Protein AF-A0A0N4YZT7-F1 (afdb_monomer_lite)

Foldseek 3Di:
DQCVLVVLVVVVVVVPVPDAAEAEAEELQDDPDQCQVNLVSCVVVRYQYHYDHDDDDHDPVSRCSSRVDPD

pLDDT: mean 87.0, std 9.65, range [52.34, 94.81]

Sequence (71 aa):
MLRALDVFKKAKRNDEHGVSQVAVVVTDGHSHDDPIPAAEALRAAGVTILTLGIGEHINRDEIVKISGKDE

Secondary structure (DSSP, 8-state):
-TTHHHHHHHHHTT--TTPPEEEEEEE-S--SS--HHHHHHHHHTTEEEEEEE-SSS--HHHHHHHHT---

InterPro domains:
  IPR002035 von Willebrand factor, type A [PF00092] (4-69)
  IPR002035 von Willebrand factor, type A [PS50234] (1-71)
  IPR036465 von Willebrand factor A-like domain superfamily [G3DSA:3.40.50.410] (1-71)
  IPR036465 von Willebrand factor A-like domain superfamily [SSF53300] (3-71)
  IPR050525 Extracellular Matrix Assembly and Organization [PTHR24020] (6-68)

Organism: Nippostrongylus brasiliensis (NCBI:txid27835)

Radius of gyration: 12.75 Å; chains: 1; bounding box: 32×24×31 Å

Structure (mmCIF, N/CA/C/O backbone):
data_AF-A0A0N4YZT7-F1
#
_entry.id   AF-A0A0N4YZT7-F1
#
loop_
_atom_site.group_PDB
_atom_site.id
_atom_site.type_symbol
_atom_site.label_atom_id
_atom_site.label_alt_id
_atom_site.label_comp_id
_atom_site.label_asym_id
_atom_site.label_entity_id
_atom_site.label_seq_id
_atom_site.pdbx_PDB_ins_code
_atom_site.Cartn_x
_atom_site.Cartn_y
_atom_site.Cartn_z
_atom_site.occupancy
_atom_site.B_iso_or_equiv
_atom_site.auth_seq_id
_atom_site.auth_comp_id
_atom_site.auth_asym_id
_atom_site.auth_atom_id
_atom_site.pdbx_PDB_model_num
ATOM 1 N N . MET A 1 1 ? 2.832 -7.579 -0.940 1.00 71.75 1 MET A N 1
ATOM 2 C CA . MET A 1 1 ? 1.956 -6.617 -0.216 1.00 71.75 1 MET A CA 1
ATOM 3 C C . MET A 1 1 ? 0.666 -7.239 0.354 1.00 71.75 1 MET A C 1
ATOM 5 O O . MET A 1 1 ? 0.220 -6.797 1.406 1.00 71.75 1 MET A O 1
ATOM 9 N N . LEU A 1 2 ? 0.089 -8.288 -0.259 1.00 72.88 2 LEU A N 1
ATOM 10 C CA . LEU A 1 2 ? -1.218 -8.867 0.129 1.00 72.88 2 LEU A CA 1
ATOM 11 C C . LEU A 1 2 ? -1.420 -9.167 1.629 1.00 72.88 2 LEU A C 1
ATOM 13 O O . LEU A 1 2 ? -2.504 -8.948 2.159 1.00 72.88 2 LEU A O 1
ATOM 17 N N . ARG A 1 3 ? -0.381 -9.636 2.333 1.00 84.62 3 ARG A N 1
ATOM 18 C CA . ARG A 1 3 ? -0.476 -9.983 3.765 1.00 84.62 3 ARG A CA 1
ATOM 19 C C . ARG A 1 3 ? -0.680 -8.784 4.690 1.00 84.62 3 ARG A C 1
ATOM 21 O O . ARG A 1 3 ? -1.107 -8.966 5.825 1.00 84.62 3 ARG A O 1
ATOM 28 N N . ALA A 1 4 ? -0.390 -7.569 4.226 1.00 83.88 4 ALA A N 1
ATOM 29 C CA . ALA A 1 4 ? -0.595 -6.366 5.022 1.00 83.88 4 ALA A CA 1
ATOM 30 C C . ALA A 1 4 ? -2.074 -6.197 5.396 1.00 83.88 4 ALA A C 1
ATOM 32 O O . ALA A 1 4 ? -2.382 -5.821 6.524 1.00 83.88 4 ALA A O 1
ATOM 33 N N . LEU A 1 5 ? -2.995 -6.555 4.495 1.00 86.00 5 LEU A N 1
ATOM 34 C CA . LEU A 1 5 ? -4.427 -6.405 4.737 1.00 86.00 5 LEU A CA 1
ATOM 35 C C . LEU A 1 5 ? -4.897 -7.190 5.971 1.00 86.00 5 LEU A C 1
ATOM 37 O O . LEU A 1 5 ? -5.725 -6.691 6.729 1.00 86.00 5 LEU A O 1
ATOM 41 N N . ASP A 1 6 ? -4.349 -8.380 6.212 1.00 89.25 6 ASP A N 1
ATOM 42 C CA . ASP A 1 6 ? -4.707 -9.194 7.379 1.00 89.25 6 ASP A CA 1
ATOM 43 C C . ASP A 1 6 ? -4.223 -8.563 8.690 1.00 89.25 6 ASP A C 1
ATOM 45 O O . ASP A 1 6 ? -4.921 -8.625 9.706 1.00 89.25 6 ASP A O 1
ATOM 49 N N . VAL A 1 7 ? -3.067 -7.893 8.660 1.00 88.62 7 VAL A N 1
ATOM 50 C CA . VAL A 1 7 ? -2.530 -7.142 9.803 1.00 88.62 7 VAL A CA 1
ATOM 51 C C . VAL A 1 7 ? -3.459 -5.978 10.152 1.00 88.62 7 VAL A C 1
ATOM 53 O O . VAL A 1 7 ? -3.902 -5.872 11.296 1.00 88.62 7 VAL A O 1
ATOM 56 N N . PHE A 1 8 ?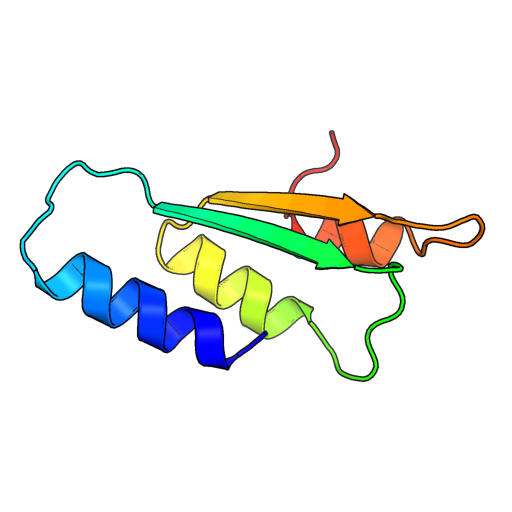 -3.831 -5.165 9.159 1.00 88.06 8 PHE A N 1
ATOM 57 C CA . PHE A 1 8 ? -4.727 -4.017 9.349 1.00 88.06 8 PHE A CA 1
ATOM 58 C C . PHE A 1 8 ? -6.150 -4.444 9.749 1.00 88.06 8 PHE A C 1
ATOM 60 O O . PHE A 1 8 ? -6.767 -3.836 10.623 1.00 88.06 8 PHE A O 1
ATOM 67 N N . LYS A 1 9 ? -6.667 -5.549 9.193 1.00 86.00 9 LYS A N 1
ATOM 68 C CA . LYS A 1 9 ? -7.952 -6.131 9.618 1.00 86.00 9 LYS A CA 1
ATOM 69 C C . LYS A 1 9 ? -7.925 -6.580 11.076 1.00 86.00 9 LYS A C 1
ATOM 71 O O . LYS A 1 9 ? -8.906 -6.381 11.788 1.00 86.00 9 LYS A O 1
ATOM 76 N N . LYS A 1 10 ? -6.829 -7.194 11.532 1.00 85.00 10 LYS A N 1
ATOM 77 C CA . LYS A 1 10 ? -6.682 -7.616 12.929 1.00 85.00 10 LYS A CA 1
ATOM 78 C C . LYS A 1 10 ? -6.598 -6.415 13.872 1.00 85.00 10 LYS A C 1
ATOM 80 O O . LYS A 1 10 ? -7.254 -6.448 14.907 1.00 85.00 10 LYS A O 1
ATOM 85 N N . ALA A 1 11 ? -5.858 -5.369 13.500 1.00 81.75 11 ALA A N 1
ATOM 86 C CA . ALA A 1 11 ? -5.757 -4.137 14.284 1.00 81.75 11 ALA A CA 1
ATOM 87 C C . ALA A 1 11 ? -7.132 -3.468 14.467 1.00 81.75 11 ALA A C 1
ATOM 89 O O . ALA A 1 11 ? -7.564 -3.233 15.591 1.00 81.75 11 ALA A O 1
ATOM 90 N N . LYS A 1 12 ? -7.899 -3.310 13.379 1.00 78.44 12 LYS A N 1
ATOM 91 C CA . LYS A 1 12 ? -9.239 -2.693 13.405 1.00 78.44 12 LYS A CA 1
ATOM 92 C C . LYS A 1 12 ? -10.270 -3.450 14.259 1.00 78.44 12 LYS A C 1
ATOM 94 O O . LYS A 1 12 ? -11.236 -2.852 14.720 1.00 78.44 12 LYS A O 1
ATOM 99 N N . ARG A 1 13 ? -10.089 -4.759 14.479 1.00 68.81 13 ARG A N 1
ATOM 100 C CA . ARG A 1 13 ? -10.984 -5.583 15.316 1.00 68.81 13 ARG A CA 1
ATOM 101 C C . ARG A 1 13 ? -10.819 -5.352 16.820 1.00 68.81 13 ARG A C 1
ATOM 103 O O . ARG A 1 13 ? -11.713 -5.748 17.558 1.00 68.81 13 ARG A O 1
ATOM 110 N N . ASN A 1 14 ? -9.732 -4.726 17.269 1.00 68.75 14 ASN A N 1
ATOM 111 C CA . ASN A 1 14 ? -9.478 -4.463 18.691 1.00 68.75 14 ASN A CA 1
ATOM 112 C C . ASN A 1 14 ? -10.159 -3.176 19.209 1.00 68.75 14 ASN A C 1
ATOM 114 O O . ASN A 1 14 ? -9.716 -2.607 20.199 1.00 68.75 14 ASN A O 1
ATOM 118 N N . ASP A 1 15 ? -11.238 -2.739 18.552 1.00 60.62 15 ASP A N 1
ATOM 119 C CA . ASP A 1 15 ? -12.104 -1.618 18.952 1.00 60.62 15 ASP A CA 1
ATOM 120 C C . ASP A 1 15 ? -11.422 -0.237 19.038 1.00 60.62 15 ASP A C 1
ATOM 122 O O . ASP A 1 15 ? -11.913 0.688 19.678 1.00 60.62 15 ASP A O 1
ATOM 126 N N . GLU A 1 16 ? -10.322 -0.050 18.304 1.00 64.56 16 GLU A N 1
ATOM 127 C CA . GLU A 1 16 ? -9.602 1.226 18.167 1.00 64.56 16 GLU A CA 1
ATOM 128 C C . GLU A 1 16 ? -10.342 2.212 17.237 1.00 64.56 16 GLU A C 1
ATOM 130 O O . GLU A 1 16 ? -9.793 2.739 16.264 1.00 64.56 16 GLU A O 1
ATOM 135 N N . HIS A 1 17 ? -11.631 2.438 17.499 1.00 62.94 17 HIS A N 1
ATOM 136 C CA . HIS A 1 17 ? -12.454 3.377 16.744 1.00 62.94 17 HIS A CA 1
ATOM 137 C C . HIS A 1 17 ? -11.859 4.784 16.885 1.00 62.94 17 HIS A C 1
ATOM 139 O O . HIS A 1 17 ? -11.897 5.386 17.954 1.00 62.94 17 HIS A O 1
ATOM 145 N N . GLY A 1 18 ? -11.278 5.291 15.795 1.00 73.44 18 GLY A N 1
ATOM 146 C CA . GLY A 1 18 ? -10.640 6.610 15.742 1.00 73.44 18 GLY A CA 1
ATOM 147 C C . GLY A 1 18 ? -9.117 6.599 15.578 1.00 73.44 18 GLY A C 1
ATOM 148 O O . GLY A 1 18 ? -8.538 7.671 15.420 1.00 73.44 18 GLY A O 1
ATOM 149 N N . VAL A 1 19 ? -8.456 5.435 15.559 1.00 84.25 19 VAL A N 1
ATOM 150 C CA . VAL A 1 19 ? -7.012 5.364 15.275 1.00 84.25 19 VAL A CA 1
ATOM 151 C C . VAL A 1 19 ? -6.764 5.320 13.767 1.00 84.25 19 VAL A C 1
ATOM 153 O O . VAL A 1 19 ? -7.164 4.381 13.076 1.00 84.25 19 VAL A O 1
ATOM 156 N N . SER A 1 20 ? -6.061 6.329 13.251 1.00 88.50 20 SER A N 1
ATOM 157 C CA . SER A 1 20 ? -5.611 6.363 11.857 1.00 88.50 20 SER A CA 1
ATOM 158 C C . SER A 1 20 ? -4.646 5.216 11.564 1.00 88.50 20 SER A C 1
ATOM 160 O O . SER A 1 20 ? -3.623 5.060 12.229 1.00 88.50 20 SER A O 1
ATOM 162 N N . GLN A 1 21 ? -4.948 4.426 10.536 1.00 90.94 21 GLN A N 1
ATOM 163 C CA . GLN A 1 21 ? -4.093 3.334 10.078 1.00 90.94 21 GLN A CA 1
ATOM 164 C C . GLN A 1 21 ? -3.170 3.851 8.967 1.00 90.94 21 GLN A C 1
ATOM 166 O O . GLN A 1 21 ? -3.646 4.372 7.957 1.00 90.94 21 GLN A O 1
ATOM 171 N N . VAL A 1 22 ? -1.856 3.694 9.137 1.00 92.88 22 VAL A N 1
ATOM 172 C CA . VAL A 1 22 ? -0.853 4.133 8.155 1.00 92.88 22 VAL A CA 1
ATOM 173 C C . VAL A 1 22 ? 0.064 2.965 7.800 1.00 92.88 22 VAL A C 1
ATOM 175 O O . VAL A 1 22 ? 0.631 2.327 8.685 1.00 92.88 22 VAL A O 1
ATOM 178 N N . ALA A 1 23 ? 0.220 2.687 6.508 1.00 94.06 23 ALA A N 1
ATOM 179 C CA . ALA A 1 23 ? 1.186 1.740 5.970 1.00 94.06 23 ALA A CA 1
ATOM 180 C C . ALA A 1 23 ? 2.364 2.503 5.360 1.00 94.06 23 ALA A C 1
ATOM 182 O O . ALA A 1 23 ? 2.178 3.287 4.433 1.00 94.06 23 ALA A O 1
ATOM 183 N N . VAL A 1 24 ? 3.577 2.250 5.853 1.00 94.75 24 VAL A N 1
ATOM 184 C CA . VAL A 1 24 ? 4.807 2.766 5.243 1.00 94.75 24 VAL A CA 1
ATOM 185 C C . VAL A 1 24 ? 5.421 1.665 4.386 1.00 94.75 24 VAL A C 1
ATOM 187 O O . VAL A 1 24 ? 5.753 0.592 4.886 1.00 94.75 24 VAL A O 1
ATOM 190 N N . VAL A 1 25 ? 5.546 1.922 3.090 1.00 93.38 25 VAL A N 1
ATOM 191 C CA . VAL A 1 25 ? 6.116 1.010 2.099 1.00 93.38 25 VAL A CA 1
ATOM 192 C C . VAL A 1 25 ? 7.503 1.510 1.739 1.00 93.38 25 VAL A C 1
ATOM 194 O O . VAL A 1 25 ? 7.659 2.639 1.291 1.00 93.38 25 VAL A O 1
ATOM 197 N N . VAL A 1 26 ? 8.509 0.662 1.912 1.00 93.81 26 VAL A N 1
ATOM 198 C CA . VAL A 1 26 ? 9.884 0.941 1.496 1.00 93.81 26 VAL A CA 1
ATOM 199 C C . VAL A 1 26 ? 10.220 -0.015 0.361 1.00 93.81 26 VAL A C 1
ATOM 201 O O . VAL A 1 26 ? 10.063 -1.225 0.517 1.00 93.81 26 VAL A O 1
ATOM 204 N N . THR A 1 27 ? 10.616 0.518 -0.789 1.00 92.62 27 THR A N 1
ATOM 205 C CA . THR A 1 27 ? 10.812 -0.259 -2.021 1.00 92.62 27 THR A CA 1
ATOM 206 C C . THR A 1 27 ? 11.898 0.370 -2.890 1.00 92.62 27 THR A C 1
ATOM 208 O O . THR A 1 27 ? 12.168 1.561 -2.778 1.00 92.62 27 THR A O 1
ATOM 211 N N . ASP A 1 28 ? 12.519 -0.414 -3.764 1.00 91.50 28 ASP A N 1
ATOM 212 C CA . ASP A 1 28 ? 13.360 0.065 -4.867 1.00 91.50 28 ASP A CA 1
ATOM 213 C C . ASP A 1 28 ? 12.541 0.517 -6.092 1.00 91.50 28 ASP A C 1
ATOM 215 O O . ASP A 1 28 ? 13.091 1.021 -7.070 1.00 91.50 28 ASP A O 1
ATOM 219 N N . GLY A 1 29 ? 11.216 0.372 -6.029 1.00 90.88 29 GLY A N 1
ATOM 220 C CA . GLY A 1 29 ? 10.285 0.717 -7.092 1.00 90.88 29 GLY A CA 1
ATOM 221 C C . GLY A 1 29 ? 10.140 -0.362 -8.162 1.00 90.88 29 GLY A C 1
ATOM 222 O O . GLY A 1 29 ? 9.500 -0.082 -9.158 1.00 90.88 29 GLY A O 1
ATOM 223 N N . HIS A 1 30 ? 10.707 -1.561 -8.008 1.00 91.25 30 HIS A N 1
ATOM 224 C CA . HIS A 1 30 ? 10.540 -2.639 -8.992 1.00 91.25 30 HIS A CA 1
ATOM 225 C C . HIS A 1 30 ? 9.895 -3.861 -8.353 1.00 91.25 30 HIS A C 1
ATOM 227 O O . HIS A 1 30 ? 10.557 -4.810 -7.920 1.00 91.25 30 HIS A O 1
ATOM 233 N N . SER A 1 31 ? 8.567 -3.846 -8.289 1.00 90.06 31 SER A N 1
ATOM 234 C CA . SER A 1 31 ? 7.802 -5.008 -7.858 1.00 90.06 31 SER A CA 1
ATOM 235 C C . SER A 1 31 ? 8.018 -6.208 -8.787 1.00 90.06 31 SER A C 1
ATOM 237 O O . SER A 1 31 ? 8.178 -6.091 -10.001 1.00 90.06 31 SER A O 1
ATOM 239 N N . HIS A 1 32 ? 8.044 -7.400 -8.190 1.00 90.19 32 HIS A N 1
ATOM 240 C CA . HIS A 1 32 ? 8.110 -8.663 -8.935 1.00 90.19 32 HIS A CA 1
ATOM 241 C C . HIS A 1 32 ? 6.711 -9.184 -9.309 1.00 90.19 32 HIS A C 1
ATOM 243 O O . HIS A 1 32 ? 6.575 -10.032 -10.190 1.00 90.19 32 HIS A O 1
ATOM 249 N N . ASP A 1 33 ? 5.683 -8.710 -8.608 1.00 89.88 33 ASP A N 1
ATOM 250 C CA . ASP A 1 33 ? 4.264 -8.996 -8.788 1.00 89.88 33 ASP A CA 1
ATOM 251 C C . ASP A 1 33 ? 3.486 -7.685 -8.941 1.00 89.88 33 ASP A C 1
ATOM 253 O O . ASP A 1 33 ? 4.032 -6.626 -8.682 1.00 89.88 33 ASP A O 1
ATOM 257 N N . ASP A 1 34 ? 2.214 -7.731 -9.342 1.00 91.00 34 ASP A N 1
ATOM 258 C CA . ASP A 1 34 ? 1.397 -6.514 -9.417 1.00 91.00 34 ASP 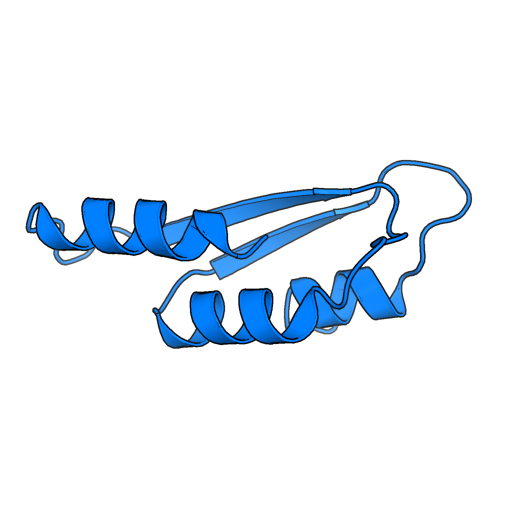A CA 1
ATOM 259 C C . ASP A 1 34 ? 1.032 -6.017 -8.000 1.00 91.00 34 ASP A C 1
ATOM 261 O O . ASP A 1 34 ? 0.256 -6.680 -7.294 1.00 91.00 34 ASP A O 1
ATOM 265 N N . PRO A 1 35 ? 1.551 -4.858 -7.549 1.00 91.69 35 PRO A N 1
ATOM 266 C CA . PRO A 1 35 ? 1.295 -4.371 -6.204 1.00 91.69 35 PRO A CA 1
ATOM 267 C C . PRO A 1 35 ? -0.043 -3.619 -6.105 1.00 91.69 35 PRO A C 1
ATOM 269 O O . PRO A 1 35 ? -0.528 -3.372 -4.994 1.00 91.69 35 PRO A O 1
ATOM 272 N N . ILE A 1 36 ? -0.664 -3.264 -7.237 1.00 92.88 36 ILE A N 1
ATOM 273 C CA . ILE A 1 36 ? -1.815 -2.356 -7.293 1.00 92.88 36 ILE A CA 1
ATOM 274 C C . ILE A 1 36 ? -3.062 -2.929 -6.612 1.00 92.88 36 ILE A C 1
ATOM 276 O O . ILE A 1 36 ? -3.622 -2.225 -5.765 1.00 92.88 36 ILE A O 1
ATOM 280 N N . PRO A 1 37 ? -3.465 -4.198 -6.833 1.00 94.25 37 PRO A N 1
ATOM 281 C CA . PRO A 1 37 ? -4.647 -4.758 -6.177 1.00 94.25 37 PRO A CA 1
ATOM 282 C C . PRO A 1 37 ? -4.547 -4.738 -4.646 1.00 94.25 37 PRO A C 1
ATOM 284 O O . PRO A 1 37 ? -5.531 -4.523 -3.937 1.00 94.25 37 PRO A O 1
ATOM 287 N N . ALA A 1 38 ? -3.341 -4.940 -4.108 1.00 92.50 38 ALA A N 1
ATOM 288 C CA . ALA A 1 38 ? -3.111 -4.899 -2.669 1.00 92.50 38 ALA A CA 1
ATOM 289 C C . ALA A 1 38 ? -3.158 -3.467 -2.117 1.00 92.50 38 ALA A C 1
ATOM 291 O O . ALA A 1 38 ? -3.737 -3.243 -1.051 1.00 92.50 38 ALA A O 1
ATOM 292 N N . ALA A 1 39 ? -2.577 -2.505 -2.837 1.00 94.31 39 ALA A N 1
ATOM 293 C CA . ALA A 1 39 ? -2.625 -1.095 -2.472 1.00 94.31 39 ALA A CA 1
ATOM 294 C C . ALA A 1 39 ? -4.067 -0.561 -2.479 1.00 94.31 39 ALA A C 1
ATOM 296 O O . ALA A 1 39 ? -4.492 0.100 -1.531 1.00 94.31 39 ALA A O 1
ATOM 297 N N . GLU A 1 40 ? -4.854 -0.914 -3.497 1.00 94.50 40 GLU A N 1
ATOM 298 C CA . GLU A 1 40 ? -6.278 -0.583 -3.573 1.00 94.50 40 GLU A CA 1
ATOM 299 C C . GLU A 1 40 ? -7.069 -1.171 -2.406 1.00 94.50 40 GLU A C 1
ATOM 301 O O . GLU A 1 40 ? -7.834 -0.452 -1.762 1.00 94.50 40 GLU A O 1
ATOM 306 N N . ALA A 1 41 ? -6.846 -2.446 -2.073 1.00 93.56 41 ALA A N 1
ATOM 307 C CA . ALA A 1 41 ? -7.525 -3.092 -0.954 1.00 93.56 41 ALA A CA 1
ATOM 308 C C . ALA A 1 41 ? -7.210 -2.426 0.399 1.00 93.56 41 ALA A C 1
ATOM 310 O O . ALA A 1 41 ? -8.095 -2.295 1.247 1.00 93.56 41 ALA A O 1
ATOM 311 N N . LEU A 1 42 ? -5.967 -1.983 0.608 1.00 93.19 42 LEU A N 1
ATOM 312 C CA . LEU A 1 42 ? -5.566 -1.247 1.811 1.00 93.19 42 LEU A CA 1
ATOM 313 C C . LEU A 1 42 ? -6.219 0.139 1.877 1.00 93.19 42 LEU A C 1
ATOM 315 O O . LEU A 1 42 ? -6.787 0.494 2.911 1.00 93.19 42 LEU A O 1
ATOM 319 N N . ARG A 1 43 ? -6.213 0.895 0.772 1.00 92.38 43 ARG A N 1
ATOM 320 C CA . ARG A 1 43 ? -6.883 2.204 0.701 1.00 92.38 43 ARG A CA 1
ATOM 321 C C . ARG A 1 43 ? -8.388 2.078 0.931 1.00 92.38 43 ARG A C 1
ATOM 323 O O . ARG A 1 43 ? -8.946 2.821 1.733 1.00 92.38 43 ARG A O 1
ATOM 330 N N . ALA A 1 44 ? -9.032 1.084 0.318 1.00 92.00 44 ALA A N 1
ATOM 331 C CA . ALA A 1 44 ? -10.448 0.783 0.533 1.00 92.00 44 ALA A CA 1
ATOM 332 C C . ALA A 1 44 ? -10.763 0.399 1.993 1.00 92.00 44 ALA A C 1
ATOM 334 O O . ALA A 1 44 ? -11.869 0.640 2.474 1.00 92.00 44 ALA A O 1
ATOM 335 N N . ALA A 1 45 ? -9.793 -0.154 2.730 1.00 90.12 45 ALA A N 1
ATOM 336 C CA . ALA A 1 45 ? -9.929 -0.442 4.158 1.00 90.12 45 ALA A CA 1
ATOM 337 C C . ALA A 1 45 ? -9.770 0.801 5.065 1.00 90.12 45 ALA A C 1
ATOM 339 O O . ALA A 1 45 ? -9.991 0.698 6.281 1.00 90.12 45 ALA A O 1
ATOM 340 N N . GLY A 1 46 ? -9.431 1.961 4.488 1.00 90.06 46 GLY A N 1
ATOM 341 C CA . GLY A 1 46 ? -9.178 3.221 5.191 1.00 90.06 46 GLY A CA 1
ATOM 342 C C . GLY A 1 46 ? -7.730 3.393 5.657 1.00 90.06 46 GLY A C 1
ATOM 343 O O . GLY A 1 46 ? -7.487 4.155 6.589 1.00 90.06 46 GLY A O 1
ATOM 344 N N . VAL A 1 47 ? -6.780 2.663 5.063 1.00 92.19 47 VAL A N 1
ATOM 345 C CA . VAL A 1 47 ? -5.350 2.770 5.385 1.00 92.19 47 VAL A CA 1
ATOM 346 C C .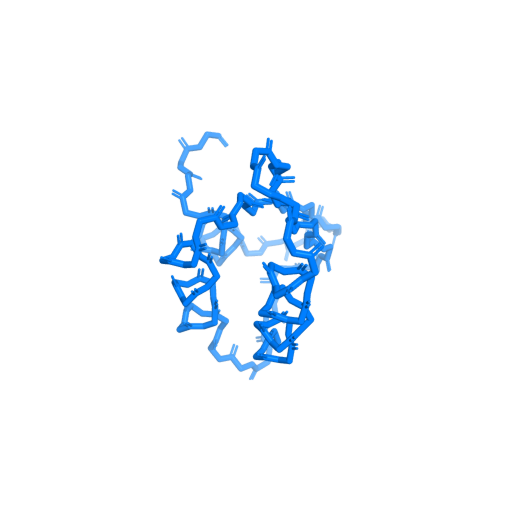 VAL A 1 47 ? -4.692 3.816 4.486 1.00 92.19 47 VAL A C 1
ATOM 348 O O . VAL A 1 47 ? -4.767 3.722 3.261 1.00 92.19 47 VAL A O 1
ATOM 351 N N . THR A 1 48 ? -3.995 4.781 5.086 1.00 93.31 48 THR A N 1
ATOM 352 C CA . THR A 1 48 ? -3.135 5.725 4.358 1.00 93.31 48 THR A CA 1
ATOM 353 C C . THR A 1 48 ? -1.822 5.041 4.004 1.00 93.31 48 THR A C 1
ATOM 355 O O . THR A 1 48 ? -1.166 4.490 4.885 1.00 93.31 48 THR A O 1
ATOM 358 N N . ILE A 1 49 ? -1.407 5.089 2.740 1.00 94.81 49 ILE A N 1
ATOM 359 C CA . ILE A 1 49 ? -0.149 4.484 2.288 1.00 94.81 49 ILE A CA 1
ATOM 360 C C . ILE A 1 49 ? 0.872 5.590 2.024 1.00 94.81 49 ILE A C 1
ATOM 362 O O . ILE A 1 49 ? 0.598 6.523 1.275 1.00 94.81 49 ILE A O 1
ATOM 366 N N . LEU A 1 50 ? 2.050 5.476 2.634 1.00 94.69 50 LEU A N 1
ATOM 367 C CA . LEU A 1 50 ? 3.210 6.331 2.392 1.00 94.69 50 LEU A CA 1
ATOM 368 C C . LEU A 1 50 ? 4.321 5.477 1.789 1.00 94.69 50 LEU A C 1
ATOM 370 O O . LEU A 1 50 ? 4.688 4.458 2.368 1.00 94.69 50 LEU A O 1
ATOM 374 N N . THR A 1 51 ? 4.872 5.878 0.651 1.00 93.62 51 THR A N 1
ATOM 375 C CA . THR A 1 51 ? 5.936 5.137 -0.039 1.00 93.62 51 THR A CA 1
ATOM 376 C C . THR A 1 51 ? 7.264 5.876 0.008 1.00 93.62 51 THR A C 1
ATOM 378 O O . THR A 1 51 ? 7.332 7.066 -0.288 1.00 93.62 51 THR A O 1
ATOM 381 N N . LEU A 1 52 ? 8.332 5.144 0.315 1.00 92.50 52 LEU A N 1
ATOM 382 C CA . LEU A 1 52 ? 9.716 5.584 0.220 1.00 92.50 52 LEU A CA 1
ATOM 383 C C . LEU A 1 52 ? 10.425 4.726 -0.832 1.00 92.50 52 LEU A C 1
ATOM 385 O O . LEU A 1 52 ? 10.680 3.541 -0.608 1.00 92.50 52 LEU A O 1
ATOM 389 N N . GLY A 1 53 ? 10.730 5.340 -1.976 1.00 92.31 53 GLY A N 1
ATOM 390 C CA . GLY A 1 53 ? 11.587 4.756 -3.006 1.00 92.31 53 GLY A CA 1
ATOM 391 C C . GLY A 1 53 ? 13.064 4.897 -2.632 1.00 92.31 53 GLY A C 1
ATOM 392 O O . GLY A 1 53 ? 13.499 6.001 -2.309 1.00 92.31 53 GLY A O 1
ATOM 393 N N . ILE A 1 54 ? 13.836 3.811 -2.682 1.00 93.06 54 ILE A N 1
ATOM 394 C CA . ILE A 1 54 ? 15.271 3.794 -2.364 1.00 93.06 54 ILE A CA 1
ATOM 395 C C . ILE A 1 54 ? 16.071 3.316 -3.575 1.00 93.06 54 ILE A C 1
ATOM 397 O O . ILE A 1 54 ? 15.830 2.232 -4.092 1.00 93.06 54 ILE A O 1
ATOM 401 N N . GLY A 1 55 ? 17.081 4.090 -3.974 1.00 91.25 55 GLY A N 1
ATOM 402 C CA . GLY A 1 55 ? 18.008 3.740 -5.053 1.00 91.25 55 GLY A CA 1
ATOM 403 C C . GLY A 1 55 ? 17.996 4.745 -6.203 1.00 91.25 55 GLY A C 1
ATOM 404 O O . GLY A 1 55 ? 17.239 5.714 -6.197 1.00 91.25 55 GLY A O 1
ATOM 405 N N . GLU A 1 56 ? 18.868 4.524 -7.186 1.00 86.00 56 GLU A N 1
ATOM 406 C CA . GLU A 1 56 ? 19.079 5.462 -8.302 1.00 86.00 56 GLU A CA 1
ATOM 407 C C . GLU A 1 56 ? 18.072 5.282 -9.448 1.00 86.00 56 GLU A C 1
ATOM 409 O O . GLU A 1 56 ? 17.786 6.227 -10.183 1.00 86.00 56 GLU A O 1
ATOM 414 N N . HIS A 1 57 ? 17.496 4.087 -9.591 1.00 88.19 57 HIS A N 1
ATOM 415 C CA . HIS A 1 57 ? 16.632 3.724 -10.716 1.00 88.19 57 HIS A CA 1
ATOM 416 C C . HIS A 1 57 ? 15.243 3.299 -10.254 1.00 88.19 57 HIS A C 1
ATOM 418 O O . HIS A 1 57 ? 14.816 2.188 -10.533 1.00 88.19 57 HIS A O 1
ATOM 424 N N . ILE A 1 58 ? 14.528 4.173 -9.551 1.00 91.94 58 ILE A N 1
ATOM 425 C CA . ILE A 1 58 ? 13.166 3.877 -9.090 1.00 91.94 58 ILE A CA 1
ATOM 426 C C . ILE A 1 58 ? 12.139 3.966 -10.232 1.00 91.94 58 ILE A C 1
ATOM 428 O O . ILE A 1 58 ? 12.179 4.895 -11.043 1.00 91.94 58 ILE A O 1
ATOM 432 N N . ASN A 1 59 ? 11.163 3.053 -10.265 1.00 91.69 59 ASN A N 1
ATOM 433 C CA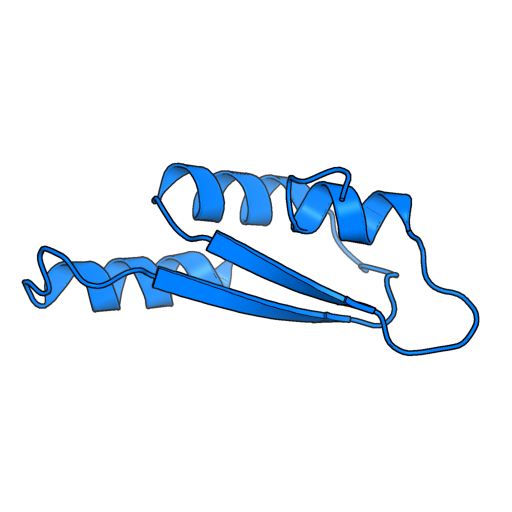 . ASN A 1 59 ? 9.969 3.224 -11.095 1.00 91.69 59 ASN A CA 1
ATOM 434 C C . ASN A 1 59 ? 8.974 4.145 -10.373 1.00 91.69 59 ASN A C 1
ATOM 436 O O . ASN A 1 59 ? 8.240 3.727 -9.473 1.00 91.69 59 ASN A O 1
ATOM 440 N N . ARG A 1 60 ? 8.962 5.427 -10.749 1.00 89.94 60 ARG A N 1
ATOM 441 C CA . ARG A 1 60 ? 8.057 6.411 -10.137 1.00 89.94 60 ARG A CA 1
ATOM 442 C C . ARG A 1 60 ? 6.588 6.054 -10.332 1.00 89.94 60 ARG A C 1
ATOM 444 O O . ARG A 1 60 ? 5.824 6.200 -9.384 1.00 89.94 60 ARG A O 1
ATOM 451 N N . ASP A 1 61 ? 6.212 5.555 -11.505 1.00 92.25 61 ASP A N 1
ATOM 452 C CA . ASP A 1 61 ? 4.815 5.237 -11.806 1.00 92.25 61 ASP A CA 1
ATOM 453 C C . ASP A 1 61 ? 4.282 4.149 -10.874 1.00 92.25 61 ASP A C 1
ATOM 455 O O . ASP A 1 61 ? 3.148 4.224 -10.407 1.00 92.25 61 ASP A O 1
ATOM 459 N N . GLU A 1 62 ? 5.096 3.138 -10.579 1.00 91.19 62 GLU A N 1
ATOM 460 C CA . GLU A 1 62 ? 4.711 2.078 -9.651 1.00 91.19 62 GLU A CA 1
ATOM 461 C C . GLU A 1 62 ? 4.547 2.616 -8.227 1.00 91.19 62 GLU A C 1
ATOM 463 O O . GLU A 1 62 ? 3.513 2.403 -7.594 1.00 91.19 62 GLU A O 1
ATOM 468 N N . ILE A 1 63 ? 5.531 3.381 -7.749 1.00 92.94 63 ILE A N 1
ATOM 469 C CA . ILE A 1 63 ? 5.517 3.984 -6.411 1.00 92.94 63 ILE A CA 1
ATOM 470 C C . ILE A 1 63 ? 4.276 4.865 -6.214 1.00 92.94 63 ILE A C 1
ATOM 472 O O . ILE A 1 63 ? 3.584 4.748 -5.201 1.00 92.94 63 ILE A O 1
ATOM 476 N N . VAL A 1 64 ? 3.967 5.709 -7.197 1.00 92.81 64 VAL A N 1
ATOM 477 C CA . VAL A 1 64 ? 2.807 6.611 -7.183 1.00 92.81 64 VAL A CA 1
ATOM 478 C C . VAL A 1 64 ? 1.490 5.832 -7.193 1.00 92.81 64 VAL A C 1
ATOM 480 O O . VAL A 1 64 ? 0.568 6.133 -6.435 1.00 92.81 64 VAL A O 1
ATOM 483 N N . LYS A 1 65 ? 1.388 4.763 -7.986 1.00 93.12 65 LYS A N 1
ATOM 484 C CA . LYS A 1 65 ? 0.181 3.923 -7.995 1.00 93.12 65 LYS A CA 1
ATOM 485 C C . LYS A 1 65 ? -0.002 3.149 -6.680 1.00 93.12 65 LYS A C 1
ATOM 487 O O . LYS A 1 65 ? -1.140 2.943 -6.236 1.00 93.12 65 LYS A O 1
ATOM 492 N N . ILE A 1 66 ? 1.092 2.763 -6.016 1.00 93.06 66 ILE A N 1
ATOM 493 C CA . ILE A 1 66 ? 1.060 2.152 -4.679 1.00 93.06 66 ILE A CA 1
ATOM 494 C C . ILE A 1 66 ? 0.580 3.164 -3.628 1.00 93.06 66 ILE A C 1
ATOM 496 O O . ILE A 1 66 ? -0.301 2.833 -2.832 1.00 93.06 66 ILE A O 1
ATOM 500 N N . SER A 1 67 ? 1.098 4.397 -3.619 1.00 92.38 67 SER A N 1
ATOM 501 C CA . SER A 1 67 ? 0.647 5.431 -2.672 1.00 92.38 67 SER A CA 1
ATOM 502 C C . SER A 1 67 ? -0.800 5.861 -2.933 1.00 92.38 67 SER A C 1
ATOM 504 O O . SER A 1 67 ? -1.559 6.110 -1.996 1.00 92.38 67 SER A O 1
ATOM 506 N N . GLY A 1 68 ? -1.219 5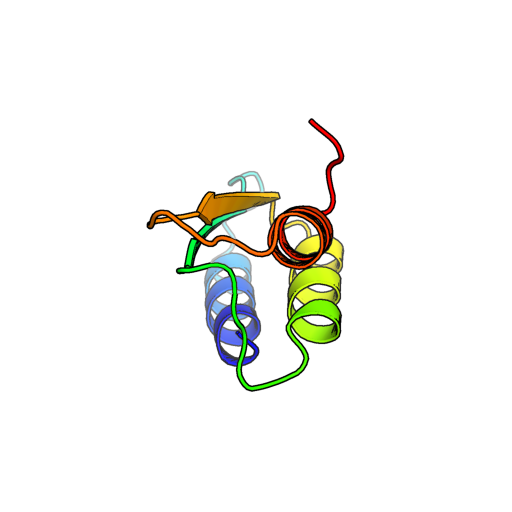.874 -4.202 1.00 87.88 68 GLY A N 1
ATOM 507 C CA . GLY A 1 68 ? -2.525 6.374 -4.628 1.00 87.88 68 GLY A CA 1
ATOM 508 C C . GLY A 1 68 ? -2.624 7.900 -4.587 1.00 87.88 68 GLY A C 1
ATOM 509 O O . GLY A 1 68 ? -3.735 8.423 -4.497 1.00 87.88 68 GLY A O 1
ATOM 510 N N . LYS A 1 69 ? -1.483 8.599 -4.607 1.00 76.00 69 LYS A N 1
ATOM 511 C CA . LYS A 1 69 ? -1.395 10.059 -4.662 1.00 76.00 69 LYS A CA 1
ATOM 512 C C . LYS A 1 69 ? -0.293 10.506 -5.621 1.00 76.00 69 LYS A C 1
ATOM 514 O O . LYS A 1 69 ? 0.840 10.045 -5.500 1.00 76.00 69 LYS A O 1
ATOM 519 N N . ASP A 1 70 ? -0.640 11.449 -6.492 1.00 60.66 70 ASP A N 1
ATOM 520 C CA . ASP A 1 70 ? 0.275 12.182 -7.376 1.00 60.66 70 ASP A CA 1
ATOM 521 C C . ASP A 1 70 ? 0.830 13.439 -6.666 1.00 60.66 70 ASP A C 1
ATOM 523 O O . ASP A 1 70 ? 0.590 14.560 -7.114 1.00 60.66 70 ASP A O 1
ATOM 527 N N . GLU A 1 71 ? 1.501 13.278 -5.519 1.00 52.34 71 GLU A N 1
ATOM 528 C CA . GLU A 1 71 ? 2.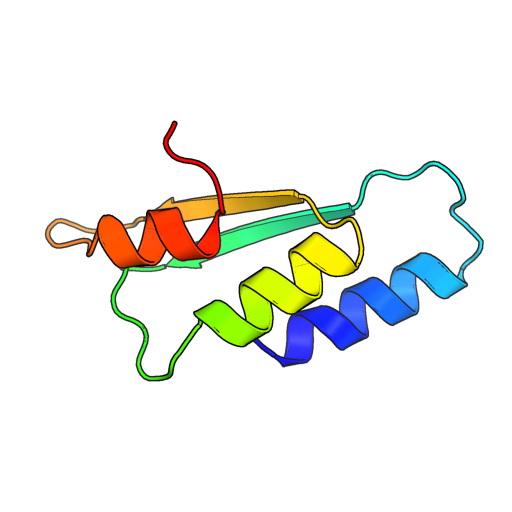174 14.389 -4.806 1.00 52.34 71 GLU A CA 1
ATOM 529 C C . GLU A 1 71 ? 3.702 14.279 -4.895 1.00 52.34 71 GLU A C 1
ATOM 531 O O . GLU A 1 71 ? 4.241 13.186 -4.601 1.00 52.34 71 GLU A O 1
#